Protein AF-A0A238Z239-F1 (afdb_monomer_lite)

Structure (mmCIF, N/CA/C/O backbone):
data_AF-A0A238Z239-F1
#
_entry.id   AF-A0A238Z239-F1
#
loop_
_atom_site.group_PDB
_atom_site.id
_atom_site.type_symbol
_atom_site.label_atom_id
_atom_site.label_alt_id
_atom_site.label_comp_id
_atom_site.label_asym_id
_atom_site.label_entity_id
_atom_site.label_seq_id
_atom_site.pdbx_PDB_ins_code
_atom_site.Cartn_x
_atom_site.Cartn_y
_atom_site.Cartn_z
_atom_site.occupancy
_atom_site.B_iso_or_equiv
_atom_site.auth_seq_id
_atom_site.auth_comp_id
_atom_site.auth_asym_id
_atom_site.auth_atom_id
_atom_site.pdbx_PDB_model_num
ATOM 1 N N . MET A 1 1 ? 11.474 3.334 -13.208 1.00 84.12 1 MET A N 1
ATOM 2 C CA . MET A 1 1 ? 11.033 1.930 -13.362 1.00 84.12 1 MET A CA 1
ATOM 3 C C . MET A 1 1 ? 10.882 1.380 -11.970 1.00 84.12 1 MET A C 1
ATOM 5 O O . MET A 1 1 ? 11.865 1.370 -11.234 1.00 84.12 1 MET A O 1
ATOM 9 N N . ILE A 1 2 ? 9.660 1.008 -11.614 1.00 96.38 2 ILE A N 1
ATOM 10 C CA . ILE A 1 2 ? 9.338 0.518 -10.279 1.00 96.38 2 ILE A CA 1
ATOM 11 C C . ILE A 1 2 ? 9.827 -0.923 -10.130 1.00 96.38 2 ILE A C 1
ATOM 13 O O . ILE A 1 2 ? 9.522 -1.780 -10.957 1.00 96.38 2 ILE A O 1
ATOM 17 N N . ASP A 1 3 ? 10.564 -1.207 -9.056 1.00 96.56 3 ASP A N 1
ATOM 18 C CA . ASP A 1 3 ? 10.833 -2.584 -8.638 1.00 96.56 3 ASP A CA 1
ATOM 19 C C . ASP A 1 3 ? 9.748 -3.025 -7.649 1.00 96.56 3 ASP A C 1
ATOM 21 O O . ASP A 1 3 ? 9.759 -2.669 -6.464 1.00 96.56 3 ASP A O 1
ATOM 25 N N . LYS A 1 4 ? 8.770 -3.775 -8.157 1.00 95.50 4 LYS A N 1
ATOM 26 C CA . LYS A 1 4 ? 7.575 -4.168 -7.401 1.00 95.50 4 LYS A CA 1
ATOM 27 C C . LYS A 1 4 ? 7.888 -5.137 -6.268 1.00 95.50 4 LYS A C 1
ATOM 29 O O . LYS A 1 4 ? 7.236 -5.076 -5.228 1.00 95.50 4 LYS A O 1
ATOM 34 N N . ASP A 1 5 ? 8.879 -6.009 -6.440 1.00 95.94 5 ASP A N 1
ATOM 35 C CA . ASP A 1 5 ? 9.273 -6.969 -5.409 1.00 95.94 5 ASP A CA 1
ATOM 36 C C . ASP A 1 5 ? 10.007 -6.271 -4.260 1.00 95.94 5 ASP A C 1
ATOM 38 O O . ASP A 1 5 ? 9.715 -6.548 -3.094 1.00 95.94 5 ASP A O 1
ATOM 42 N N . ILE A 1 6 ? 10.898 -5.319 -4.566 1.00 96.56 6 ILE A N 1
ATOM 43 C CA . ILE A 1 6 ? 11.554 -4.493 -3.542 1.00 96.56 6 ILE A CA 1
ATOM 44 C C . ILE A 1 6 ? 10.517 -3.670 -2.774 1.00 96.56 6 ILE A C 1
ATOM 46 O O . ILE A 1 6 ? 10.532 -3.676 -1.542 1.00 96.56 6 ILE A O 1
ATOM 50 N N . PHE A 1 7 ? 9.589 -3.010 -3.474 1.00 97.62 7 PHE A N 1
ATOM 51 C CA . PHE A 1 7 ? 8.559 -2.212 -2.808 1.00 97.62 7 PHE A CA 1
ATOM 52 C C . PHE A 1 7 ? 7.641 -3.077 -1.935 1.00 97.62 7 PHE A C 1
ATOM 54 O O . PHE A 1 7 ? 7.365 -2.743 -0.785 1.00 97.62 7 PHE A O 1
ATOM 61 N N . LEU A 1 8 ? 7.211 -4.236 -2.441 1.00 96.19 8 LEU A N 1
ATOM 62 C CA . LEU A 1 8 ? 6.367 -5.154 -1.681 1.00 96.19 8 LEU A CA 1
ATOM 63 C C . LEU A 1 8 ? 7.095 -5.715 -0.454 1.00 96.19 8 LEU A C 1
ATOM 65 O O . LEU A 1 8 ? 6.485 -5.888 0.600 1.00 96.19 8 LEU A O 1
ATOM 69 N N . LYS A 1 9 ? 8.400 -5.986 -0.562 1.00 97.44 9 LYS A N 1
ATOM 70 C CA . LYS A 1 9 ? 9.217 -6.383 0.586 1.00 97.44 9 LYS A CA 1
ATOM 71 C C . LYS A 1 9 ? 9.227 -5.289 1.656 1.00 97.44 9 LYS A C 1
ATOM 73 O O . LYS A 1 9 ? 8.973 -5.601 2.814 1.00 97.44 9 LYS A O 1
ATOM 78 N N . PHE A 1 10 ? 9.436 -4.031 1.268 1.00 97.81 10 PHE A N 1
ATOM 79 C CA . PHE A 1 10 ? 9.371 -2.898 2.192 1.00 97.81 10 PHE A CA 1
ATOM 80 C C . PHE A 1 10 ? 8.007 -2.801 2.899 1.00 97.81 10 PHE A C 1
ATOM 82 O O . PHE A 1 10 ? 7.961 -2.598 4.111 1.00 97.81 10 PHE A O 1
ATOM 89 N N . ILE A 1 11 ? 6.895 -3.005 2.184 1.00 97.12 11 ILE A N 1
ATOM 90 C CA . ILE A 1 11 ? 5.554 -3.027 2.792 1.00 97.12 11 ILE A CA 1
ATOM 91 C C . ILE A 1 11 ? 5.434 -4.145 3.841 1.00 97.12 11 ILE A C 1
ATOM 93 O O . ILE A 1 11 ? 5.007 -3.878 4.963 1.00 97.12 11 ILE A O 1
ATOM 97 N N . ASN A 1 12 ? 5.862 -5.370 3.519 1.00 95.94 12 ASN A N 1
ATOM 98 C CA . ASN A 1 12 ? 5.818 -6.504 4.454 1.00 95.94 12 ASN A CA 1
ATOM 99 C C . ASN A 1 12 ? 6.714 -6.312 5.691 1.00 95.94 12 ASN A C 1
ATOM 101 O O . ASN A 1 12 ? 6.443 -6.880 6.742 1.00 95.94 12 ASN A O 1
ATOM 105 N N . GLU A 1 13 ? 7.788 -5.527 5.590 1.00 96.94 13 GLU A N 1
ATOM 106 C CA . GLU A 1 13 ? 8.656 -5.211 6.734 1.00 96.94 13 GLU A CA 1
ATOM 107 C C . GLU A 1 13 ? 8.037 -4.171 7.687 1.00 96.94 13 GLU A C 1
ATOM 109 O O . GLU A 1 13 ? 8.454 -4.079 8.842 1.00 96.94 13 GLU A O 1
ATOM 114 N N . ASN A 1 14 ? 7.045 -3.395 7.229 1.00 96.56 14 ASN A N 1
ATOM 115 C CA . ASN A 1 14 ? 6.474 -2.265 7.972 1.00 96.56 14 ASN A CA 1
ATOM 116 C C . ASN A 1 14 ? 5.042 -2.484 8.488 1.00 96.56 14 ASN A C 1
ATOM 118 O O . ASN A 1 14 ? 4.592 -1.729 9.353 1.00 96.56 14 ASN A O 1
ATOM 122 N N . PHE A 1 15 ? 4.326 -3.488 7.985 1.00 95.31 15 PHE A N 1
ATOM 123 C CA . PHE A 1 15 ? 2.957 -3.805 8.393 1.00 95.31 15 PHE A CA 1
ATOM 124 C C . PHE A 1 15 ? 2.831 -5.287 8.733 1.00 95.31 15 PHE A C 1
ATOM 126 O O . PHE A 1 15 ? 3.532 -6.119 8.163 1.00 95.31 15 PHE A O 1
ATOM 133 N N . SER A 1 16 ? 1.948 -5.621 9.673 1.00 93.06 16 SER A N 1
ATOM 134 C CA . SER A 1 16 ? 1.728 -7.011 10.071 1.00 93.06 16 SER A CA 1
ATOM 135 C C . SER A 1 16 ? 0.818 -7.754 9.091 1.00 93.06 16 SER A C 1
ATOM 137 O O . SER A 1 16 ? -0.015 -7.156 8.409 1.00 93.06 16 SER A O 1
ATOM 139 N N . ASP A 1 17 ? 0.957 -9.081 9.045 1.00 90.88 17 ASP A N 1
ATOM 140 C CA . ASP A 1 17 ? 0.223 -9.948 8.112 1.00 90.88 17 ASP A CA 1
ATOM 141 C C . ASP A 1 17 ? -1.308 -9.811 8.221 1.00 90.88 17 ASP A C 1
ATOM 143 O O . ASP A 1 17 ? 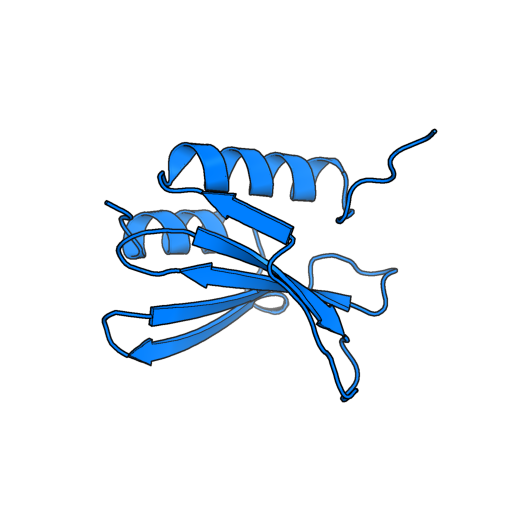-2.016 -9.973 7.233 1.00 90.88 17 ASP A O 1
ATOM 147 N N . ASP A 1 18 ? -1.842 -9.486 9.402 1.00 92.38 18 ASP A N 1
ATOM 148 C CA . ASP A 1 18 ? -3.277 -9.276 9.635 1.00 92.38 18 ASP A CA 1
ATOM 149 C C . ASP A 1 18 ? -3.807 -7.937 9.089 1.00 92.38 18 ASP A C 1
ATOM 151 O O . ASP A 1 18 ? -5.021 -7.747 8.985 1.00 92.38 18 ASP A O 1
ATOM 155 N N . GLN A 1 19 ? -2.911 -7.023 8.705 1.00 93.25 19 GLN A N 1
ATOM 156 C CA . GLN A 1 19 ? -3.252 -5.737 8.095 1.00 93.25 19 GLN A CA 1
ATOM 157 C C . GLN A 1 19 ? -3.197 -5.771 6.565 1.00 93.25 19 GLN A C 1
ATOM 159 O O . GLN A 1 19 ? -3.781 -4.888 5.934 1.00 93.25 19 GLN A O 1
ATOM 164 N N . LEU A 1 20 ? -2.486 -6.736 5.974 1.00 95.25 20 LEU A N 1
ATOM 165 C CA . LEU A 1 20 ? -2.094 -6.725 4.566 1.00 95.25 20 LEU A CA 1
ATOM 166 C C . LEU A 1 20 ? -2.951 -7.650 3.700 1.00 95.25 20 LEU A C 1
ATOM 168 O O . LEU A 1 20 ? -3.068 -8.848 3.945 1.00 95.25 20 LEU A O 1
ATOM 172 N N . TYR A 1 21 ? -3.462 -7.100 2.599 1.00 94.38 21 TYR A N 1
ATOM 173 C CA . TYR A 1 21 ? -4.160 -7.849 1.559 1.00 94.38 21 TYR A CA 1
ATOM 174 C C . TYR A 1 21 ? -3.500 -7.565 0.212 1.00 94.38 21 TYR A C 1
ATOM 176 O O . TYR A 1 21 ? -3.518 -6.436 -0.272 1.00 94.38 21 TYR A O 1
ATOM 184 N N . ILE A 1 22 ? -2.890 -8.586 -0.392 1.00 94.25 22 ILE A N 1
ATOM 185 C CA . ILE A 1 22 ? -2.095 -8.445 -1.618 1.00 94.25 22 ILE A CA 1
ATOM 186 C C . ILE A 1 22 ? -2.790 -9.175 -2.768 1.00 94.25 22 ILE A C 1
ATOM 188 O O . ILE A 1 22 ? -2.997 -10.388 -2.718 1.00 94.25 22 ILE A O 1
ATOM 192 N N . TYR A 1 23 ? -3.078 -8.446 -3.844 1.00 93.75 23 TYR A N 1
ATOM 193 C CA . TYR A 1 23 ? -3.724 -8.953 -5.050 1.00 93.75 23 TYR A CA 1
ATOM 194 C C . TYR A 1 23 ? -2.802 -8.786 -6.261 1.00 93.75 23 TYR A C 1
ATOM 196 O O . TYR A 1 23 ? -2.611 -7.691 -6.788 1.00 93.75 23 TYR A O 1
ATOM 204 N N . LYS A 1 24 ? -2.237 -9.894 -6.745 1.00 92.31 24 LYS A N 1
ATOM 205 C CA . LYS A 1 24 ? -1.402 -9.923 -7.957 1.00 92.31 24 LYS A CA 1
ATOM 206 C C . LYS A 1 24 ? -2.245 -10.331 -9.165 1.00 92.31 24 LYS A C 1
ATOM 208 O O . LYS A 1 24 ? -2.193 -11.479 -9.596 1.00 92.31 24 LYS A O 1
ATOM 213 N N . PHE A 1 25 ? -3.066 -9.411 -9.676 1.00 81.88 25 PHE A N 1
ATOM 214 C CA . PHE A 1 25 ? -3.996 -9.693 -10.780 1.00 81.88 25 PHE A CA 1
ATOM 215 C C . PHE A 1 25 ? -3.275 -10.110 -12.064 1.00 81.88 25 PHE A C 1
ATOM 217 O O . PHE A 1 25 ? -3.704 -11.046 -12.740 1.00 81.88 25 PHE A O 1
ATOM 224 N N . LYS A 1 26 ? -2.192 -9.400 -12.401 1.00 88.38 26 LYS A N 1
ATOM 225 C CA . LYS A 1 26 ? -1.339 -9.650 -13.567 1.00 88.38 26 LYS A CA 1
ATOM 226 C C . LYS A 1 26 ? 0.114 -9.302 -13.245 1.00 88.38 26 LYS A C 1
ATOM 228 O O . LYS A 1 26 ? 0.352 -8.567 -12.286 1.00 88.38 26 LYS A O 1
ATOM 233 N N . PRO A 1 27 ? 1.091 -9.792 -14.028 1.00 88.69 27 PRO A N 1
ATOM 234 C CA . PRO A 1 27 ? 2.490 -9.437 -13.832 1.00 88.69 27 PRO A CA 1
ATOM 235 C C . PRO A 1 27 ? 2.718 -7.930 -13.814 1.00 88.69 27 PRO A C 1
ATOM 237 O O . PRO A 1 27 ? 3.516 -7.481 -13.006 1.00 88.69 27 PRO A O 1
ATOM 240 N N . GLU A 1 28 ? 1.992 -7.166 -14.635 1.00 90.31 28 GLU A N 1
ATOM 241 C CA . GLU A 1 28 ? 2.167 -5.716 -14.794 1.00 90.31 28 GLU A CA 1
ATOM 242 C C . GLU A 1 28 ? 1.561 -4.896 -13.643 1.00 90.31 28 GLU A C 1
ATOM 244 O O . GLU A 1 28 ? 2.022 -3.788 -13.390 1.00 90.31 28 GLU A O 1
ATOM 249 N N . LEU A 1 29 ? 0.567 -5.436 -12.927 1.00 91.44 29 LEU A N 1
ATOM 250 C CA . LEU A 1 29 ? -0.287 -4.668 -12.016 1.00 91.44 29 LEU A CA 1
ATOM 251 C C . LEU A 1 29 ? -0.601 -5.438 -10.733 1.00 91.44 29 LEU A C 1
ATOM 253 O O . LEU A 1 29 ? -1.320 -6.448 -10.760 1.00 91.44 29 LEU A O 1
ATOM 257 N N . TRP A 1 30 ? -0.095 -4.940 -9.605 1.00 95.56 30 TRP A N 1
ATOM 258 C CA . TRP A 1 30 ? -0.380 -5.466 -8.269 1.00 95.56 30 TRP A CA 1
ATOM 259 C C . TRP A 1 30 ? -1.146 -4.432 -7.447 1.00 95.56 30 TRP A C 1
ATOM 261 O O . TRP A 1 30 ? -0.920 -3.234 -7.578 1.00 95.56 30 TRP A O 1
ATOM 271 N N . LEU A 1 31 ? -2.034 -4.905 -6.580 1.00 95.12 31 LEU A N 1
ATOM 272 C CA . LEU A 1 31 ? -2.773 -4.079 -5.634 1.00 95.12 31 LEU A CA 1
ATOM 273 C C . LEU A 1 31 ? -2.452 -4.536 -4.213 1.00 95.12 31 LEU A C 1
ATOM 275 O O . LEU A 1 31 ? -2.409 -5.737 -3.940 1.00 95.12 31 LEU A O 1
ATOM 279 N N . VAL A 1 32 ? -2.257 -3.585 -3.310 1.00 95.50 32 VAL A N 1
ATOM 280 C CA . VAL A 1 32 ? -2.080 -3.835 -1.882 1.00 95.50 32 VAL A CA 1
ATOM 281 C C . VAL A 1 32 ? -3.082 -2.993 -1.114 1.00 95.50 32 VAL A C 1
ATOM 283 O O . VAL A 1 32 ? -3.120 -1.778 -1.275 1.00 95.50 32 VAL A O 1
ATOM 286 N N . GLU A 1 33 ? -3.870 -3.620 -0.254 1.00 94.50 33 GLU A N 1
ATOM 287 C CA . GLU A 1 33 ? -4.702 -2.916 0.714 1.00 94.50 33 GLU A CA 1
ATOM 288 C C . GLU A 1 33 ? -4.130 -3.114 2.119 1.00 94.50 33 GLU A C 1
ATOM 290 O O . GLU A 1 33 ? -3.729 -4.221 2.483 1.00 94.50 33 GLU A O 1
ATOM 295 N N . ILE A 1 34 ? -4.091 -2.038 2.905 1.00 95.12 34 ILE A N 1
ATOM 296 C CA . ILE A 1 34 ? -3.476 -2.015 4.233 1.00 95.12 34 ILE A CA 1
ATOM 297 C C . ILE A 1 34 ? -4.452 -1.410 5.244 1.00 95.12 34 ILE A C 1
ATOM 299 O O . ILE A 1 34 ? -4.736 -0.207 5.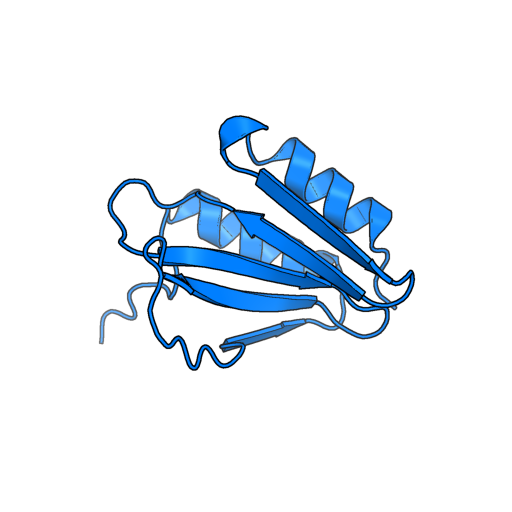204 1.00 95.12 34 ILE A O 1
ATOM 303 N N . ASP A 1 35 ? -4.940 -2.218 6.188 1.00 93.69 35 ASP A N 1
ATOM 304 C CA . ASP A 1 35 ? -5.728 -1.731 7.328 1.00 93.69 35 ASP A CA 1
ATOM 305 C C . ASP A 1 35 ? -4.818 -1.170 8.438 1.00 93.69 35 ASP A C 1
ATOM 307 O O . ASP A 1 35 ? -4.627 -1.751 9.509 1.00 93.69 35 ASP A O 1
ATOM 311 N N . CYS A 1 36 ? -4.214 -0.014 8.157 1.00 91.56 36 CYS A N 1
ATOM 312 C CA . CYS A 1 36 ? -3.289 0.674 9.059 1.00 91.56 36 CYS A CA 1
ATOM 313 C C . CYS A 1 36 ? -3.922 1.834 9.850 1.00 91.56 36 CYS A C 1
ATOM 315 O O . CYS A 1 36 ? -3.225 2.517 10.606 1.00 91.56 36 CYS A O 1
ATOM 317 N N . PHE A 1 37 ? -5.237 2.048 9.722 1.00 90.75 37 PHE A N 1
ATOM 318 C CA . PHE A 1 37 ? -5.969 3.130 10.388 1.00 90.75 37 PHE A CA 1
ATOM 319 C C . PHE A 1 37 ? -7.082 2.573 11.296 1.00 90.75 37 PHE A C 1
ATOM 321 O O . PHE A 1 37 ? -8.234 2.458 10.864 1.00 90.75 37 PHE A O 1
ATOM 328 N N . PRO A 1 38 ? -6.784 2.230 12.565 1.00 84.69 38 PRO A N 1
ATOM 329 C CA . PRO A 1 38 ? -7.740 1.550 13.445 1.00 84.69 38 PRO A CA 1
ATOM 330 C C . PRO A 1 38 ? -9.019 2.366 13.690 1.00 84.69 38 PRO A C 1
ATOM 332 O O . PRO A 1 38 ? -10.112 1.808 13.677 1.00 84.69 38 PRO A O 1
ATOM 335 N N . ASP A 1 39 ? -8.898 3.691 13.810 1.00 87.38 39 ASP A N 1
ATOM 336 C CA . ASP A 1 39 ? -10.018 4.590 14.124 1.00 87.38 39 ASP A CA 1
ATOM 337 C C . ASP A 1 39 ? -10.690 5.205 12.881 1.00 87.38 39 ASP A C 1
ATOM 339 O O . ASP A 1 39 ? -11.456 6.166 12.989 1.00 87.38 39 ASP A O 1
ATOM 343 N N . LYS A 1 40 ? -10.384 4.702 11.677 1.00 87.31 40 LYS A N 1
ATOM 344 C CA . LYS A 1 40 ? -10.926 5.225 10.414 1.00 87.31 40 LYS A CA 1
ATOM 345 C C . LYS A 1 40 ? -11.815 4.201 9.718 1.00 87.31 40 LYS A C 1
ATOM 347 O O . LYS A 1 40 ? -11.651 2.990 9.864 1.00 87.31 40 LYS A O 1
ATOM 352 N N . THR A 1 41 ? -12.768 4.710 8.939 1.00 88.62 41 THR A N 1
ATOM 353 C CA . THR A 1 41 ? -13.711 3.895 8.158 1.00 88.62 41 THR A CA 1
ATOM 354 C C . THR A 1 41 ? -13.114 3.357 6.867 1.00 88.62 41 THR A C 1
ATOM 356 O O . THR A 1 41 ? -13.755 2.538 6.221 1.00 88.62 41 THR A O 1
ATOM 359 N N . TYR A 1 42 ? -11.900 3.778 6.520 1.00 87.88 42 TYR A N 1
ATOM 360 C CA . TYR A 1 42 ? -11.194 3.426 5.299 1.00 87.88 42 TYR A CA 1
ATOM 361 C C . TYR A 1 42 ? -9.847 2.763 5.608 1.00 87.88 42 TYR A C 1
ATOM 363 O O . TYR A 1 42 ? -9.304 2.894 6.708 1.00 87.88 42 TYR A O 1
ATOM 371 N N . LYS A 1 43 ? -9.309 2.065 4.615 1.00 91.12 43 LYS A N 1
ATOM 372 C CA . LYS A 1 43 ? -7.967 1.475 4.587 1.00 91.12 43 LYS A CA 1
ATOM 373 C C . LYS A 1 43 ? -7.152 2.108 3.457 1.00 91.12 43 LYS A C 1
ATOM 375 O O . LYS A 1 43 ? -7.720 2.735 2.560 1.00 91.12 43 LYS A O 1
ATOM 380 N N . LEU A 1 44 ? -5.830 1.985 3.518 1.00 93.12 44 LEU A N 1
ATOM 381 C CA . LEU A 1 44 ? -4.953 2.433 2.437 1.00 93.12 44 LEU A CA 1
ATOM 382 C C . LEU A 1 44 ? -5.034 1.431 1.282 1.00 93.12 44 LEU A C 1
ATOM 384 O O . LEU A 1 44 ? -5.013 0.230 1.526 1.00 93.12 44 LEU A O 1
ATOM 388 N N . THR A 1 45 ? -5.087 1.919 0.049 1.00 93.38 45 THR A N 1
ATOM 389 C CA . THR A 1 45 ? -4.971 1.105 -1.164 1.00 93.38 45 THR A CA 1
ATOM 390 C C . THR A 1 45 ? -3.811 1.617 -1.996 1.00 93.38 45 THR A C 1
ATOM 392 O O . THR A 1 45 ? -3.666 2.823 -2.193 1.00 93.38 45 THR A O 1
ATOM 395 N N . ILE A 1 46 ? -2.985 0.695 -2.475 1.00 95.19 46 ILE A N 1
ATOM 396 C CA . ILE A 1 46 ? -1.796 0.975 -3.263 1.00 95.19 46 ILE A CA 1
ATOM 397 C C . ILE A 1 46 ? -1.872 0.167 -4.552 1.00 95.19 46 ILE A C 1
ATOM 399 O O . ILE A 1 46 ? -1.934 -1.060 -4.514 1.00 95.19 46 ILE A O 1
ATOM 403 N N . GLU A 1 47 ? -1.855 0.850 -5.686 1.00 95.50 47 GLU A N 1
ATOM 404 C CA . GLU A 1 47 ? -1.637 0.246 -6.997 1.00 95.50 47 GLU A CA 1
ATOM 405 C C . GLU A 1 47 ? -0.148 0.337 -7.333 1.00 95.50 47 GLU A C 1
ATOM 407 O O . GLU A 1 47 ? 0.461 1.392 -7.182 1.00 95.50 47 GLU A O 1
ATOM 412 N N . ILE A 1 48 ? 0.447 -0.774 -7.755 1.00 96.19 48 ILE A N 1
ATOM 413 C CA . ILE A 1 48 ? 1.866 -0.874 -8.090 1.00 96.19 48 ILE A CA 1
ATOM 414 C C . ILE A 1 48 ? 1.956 -1.373 -9.533 1.00 96.19 48 ILE A C 1
ATOM 416 O O . ILE A 1 48 ? 1.639 -2.536 -9.817 1.00 96.19 48 ILE A O 1
ATOM 420 N N . SER A 1 49 ? 2.386 -0.495 -10.435 1.00 95.25 49 SER A N 1
ATOM 421 C CA . SER A 1 49 ? 2.658 -0.803 -11.838 1.00 95.25 49 SER A CA 1
ATOM 422 C C . SER A 1 49 ? 4.169 -0.797 -12.113 1.00 95.25 49 SER A C 1
ATOM 424 O O . SER A 1 49 ? 4.970 -0.589 -11.204 1.00 95.25 49 SER A O 1
ATOM 426 N N . ASP A 1 50 ? 4.587 -1.081 -13.350 1.00 94.75 50 ASP A N 1
ATOM 427 C CA . ASP A 1 50 ? 6.000 -0.938 -13.756 1.00 94.75 50 ASP A CA 1
ATOM 428 C C . ASP A 1 50 ? 6.421 0.538 -13.918 1.00 94.75 50 ASP A C 1
ATOM 430 O O . ASP A 1 50 ? 7.616 0.869 -13.888 1.00 94.75 50 ASP A O 1
ATOM 434 N N . GLU A 1 51 ? 5.433 1.420 -14.088 1.00 95.19 51 GLU A N 1
ATOM 435 C CA . GLU A 1 51 ? 5.603 2.845 -14.370 1.00 95.19 51 GLU A CA 1
ATOM 436 C C . GLU A 1 51 ? 5.531 3.684 -13.092 1.00 95.19 51 GLU A C 1
ATOM 438 O O . GLU A 1 51 ? 6.377 4.552 -12.884 1.00 95.19 51 GLU A O 1
ATOM 443 N N . ASP A 1 52 ? 4.562 3.395 -12.223 1.00 96.44 52 ASP A N 1
ATOM 444 C CA . ASP A 1 52 ? 4.242 4.201 -11.051 1.00 96.44 52 ASP A CA 1
ATOM 445 C C . ASP A 1 52 ? 3.656 3.390 -9.876 1.00 96.44 52 ASP A C 1
ATOM 447 O O . ASP A 1 52 ? 3.258 2.227 -9.993 1.00 96.44 52 ASP A O 1
ATOM 451 N N . ILE A 1 53 ? 3.626 4.029 -8.707 1.00 97.06 53 ILE A N 1
ATOM 452 C CA . ILE A 1 53 ? 2.958 3.566 -7.491 1.00 97.06 53 ILE A CA 1
ATOM 453 C C . ILE A 1 53 ? 1.914 4.610 -7.111 1.00 97.06 53 ILE A C 1
ATOM 455 O O . ILE A 1 53 ? 2.246 5.776 -6.878 1.00 97.06 53 ILE A O 1
ATOM 459 N N . ARG A 1 54 ? 0.653 4.193 -7.017 1.00 95.50 54 ARG A N 1
ATOM 460 C CA . ARG A 1 54 ? -0.482 5.082 -6.761 1.00 95.50 54 ARG A CA 1
ATOM 461 C C . ARG A 1 54 ? -1.138 4.769 -5.433 1.00 95.50 54 ARG A C 1
ATOM 463 O O . ARG A 1 54 ? -1.400 3.611 -5.128 1.00 95.50 54 ARG A O 1
ATOM 470 N N . PHE A 1 55 ? -1.447 5.807 -4.670 1.00 94.06 55 PHE A N 1
ATOM 471 C CA . PHE A 1 55 ? -2.028 5.712 -3.336 1.00 94.06 55 PHE A CA 1
ATOM 472 C C . PHE A 1 55 ? -3.436 6.299 -3.326 1.00 94.06 55 PHE A C 1
ATOM 474 O O . PHE A 1 55 ? -3.678 7.381 -3.861 1.00 94.06 55 PHE A O 1
ATOM 481 N N . ALA A 1 56 ? -4.350 5.575 -2.695 1.00 91.06 56 ALA A N 1
ATOM 482 C CA . ALA A 1 56 ? -5.730 5.974 -2.469 1.00 91.06 56 ALA A CA 1
ATOM 483 C C . ALA A 1 56 ? -6.210 5.436 -1.118 1.00 91.06 56 ALA A C 1
ATOM 485 O O . ALA A 1 56 ? -5.520 4.667 -0.442 1.00 91.06 56 ALA A O 1
ATOM 486 N N . THR A 1 57 ? -7.423 5.802 -0.729 1.00 89.69 57 THR A N 1
ATOM 487 C CA . THR A 1 57 ? -8.157 5.114 0.331 1.00 89.69 57 THR A CA 1
ATOM 488 C C . THR A 1 57 ? -9.325 4.340 -0.259 1.00 89.69 57 THR A C 1
ATOM 490 O O . THR A 1 57 ? -9.831 4.668 -1.328 1.00 89.69 57 THR A O 1
ATOM 493 N N . VAL A 1 58 ? -9.737 3.284 0.436 1.00 87.94 58 VAL A N 1
ATOM 494 C CA . VAL A 1 58 ? -10.991 2.588 0.139 1.00 87.94 58 VAL A CA 1
ATOM 495 C C . VAL A 1 58 ? -11.751 2.343 1.429 1.00 87.94 58 VAL A C 1
ATOM 497 O O . VAL A 1 58 ? -11.144 2.046 2.465 1.00 87.94 58 VAL A O 1
ATOM 500 N N . ASP A 1 59 ? -13.071 2.467 1.396 1.00 88.56 59 ASP A N 1
ATOM 501 C CA . ASP A 1 59 ? -13.898 2.170 2.561 1.00 88.56 59 ASP A CA 1
ATOM 502 C C . ASP A 1 59 ? -13.761 0.700 3.008 1.00 88.56 59 ASP A C 1
ATOM 504 O O . ASP A 1 59 ? -13.759 -0.248 2.222 1.00 88.56 59 ASP A O 1
ATOM 508 N N . LYS A 1 60 ? -13.686 0.486 4.328 1.00 88.19 60 LYS A N 1
ATOM 509 C CA . LYS A 1 60 ? -13.678 -0.853 4.949 1.00 88.19 60 LYS A CA 1
ATOM 510 C C . LYS A 1 60 ? -15.012 -1.574 4.773 1.00 88.19 60 LYS A C 1
ATOM 512 O O . LYS A 1 60 ? -15.087 -2.795 4.895 1.00 88.19 6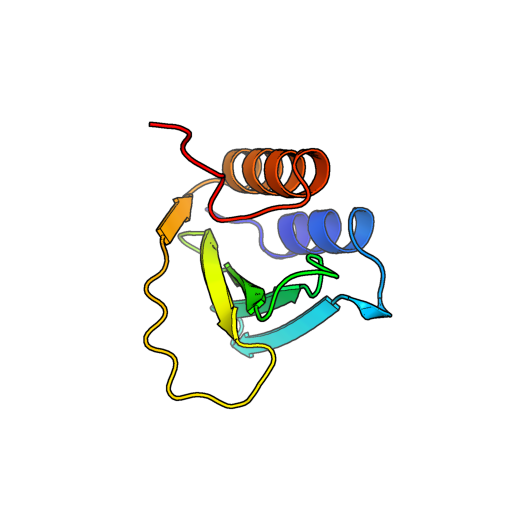0 LYS A O 1
ATOM 517 N N . LYS A 1 61 ? -16.087 -0.814 4.556 1.00 84.31 61 LYS A N 1
ATOM 518 C CA . LYS A 1 61 ? -17.422 -1.342 4.284 1.00 84.31 61 LYS A CA 1
ATOM 519 C C . LYS A 1 61 ? -17.678 -1.281 2.781 1.00 84.31 61 LYS A C 1
ATOM 521 O O . LYS A 1 61 ? -17.291 -0.295 2.168 1.00 84.31 61 LYS A O 1
ATOM 526 N N . PRO A 1 62 ? -18.381 -2.269 2.201 1.00 74.25 62 PRO A N 1
ATOM 527 C CA . PRO A 1 62 ? -18.799 -2.197 0.809 1.00 74.25 62 PRO A CA 1
ATOM 528 C C . PRO A 1 62 ? -19.631 -0.931 0.576 1.00 74.25 62 PRO A C 1
ATOM 530 O O . PRO A 1 62 ? -20.762 -0.820 1.051 1.00 74.25 62 PRO A O 1
ATOM 533 N N . ALA A 1 63 ? -19.051 0.020 -0.139 1.00 69.25 63 ALA A N 1
ATOM 534 C CA . ALA A 1 63 ? -19.683 1.244 -0.593 1.00 69.25 63 ALA A CA 1
ATOM 535 C C . ALA A 1 63 ? -19.341 1.430 -2.074 1.00 69.25 63 ALA A C 1
ATOM 537 O O . ALA A 1 63 ? -18.365 0.863 -2.569 1.00 69.25 63 ALA A O 1
ATOM 538 N N . ILE A 1 64 ? -20.168 2.184 -2.801 1.00 60.00 64 ILE A N 1
ATOM 539 C CA . ILE A 1 64 ? -19.783 2.648 -4.135 1.00 60.00 64 ILE A CA 1
ATOM 540 C C . ILE A 1 64 ? -18.694 3.693 -3.908 1.00 60.00 64 ILE A C 1
ATOM 542 O O . ILE A 1 64 ? -18.997 4.842 -3.590 1.00 60.00 64 ILE A O 1
ATOM 546 N N . ASP A 1 65 ? -17.448 3.252 -4.003 1.00 61.19 65 ASP A N 1
ATOM 547 C CA . ASP A 1 65 ? -16.274 4.083 -3.801 1.00 61.19 65 ASP A CA 1
ATOM 548 C C . ASP A 1 65 ? -15.758 4.553 -5.168 1.00 61.19 65 ASP A C 1
ATOM 550 O O . ASP A 1 65 ? -15.488 3.744 -6.058 1.00 61.19 65 ASP A O 1
ATOM 554 N N . PHE A 1 66 ? -15.690 5.871 -5.357 1.00 55.78 66 PHE A N 1
ATOM 555 C CA . PHE A 1 66 ? -15.115 6.513 -6.545 1.00 55.78 66 PHE A CA 1
ATOM 556 C C . PHE A 1 66 ? -13.716 7.037 -6.217 1.00 55.78 66 PHE A C 1
ATOM 558 O O . PHE A 1 66 ? -13.378 8.167 -6.577 1.00 55.78 66 PHE A O 1
ATOM 565 N N . SER A 1 67 ? -12.931 6.262 -5.470 1.00 60.88 67 SER A N 1
ATOM 566 C CA . SER A 1 67 ? -11.604 6.674 -5.042 1.00 60.88 67 SER A CA 1
ATOM 567 C C . SER A 1 67 ? -10.716 6.951 -6.257 1.00 60.88 67 SER A C 1
ATOM 569 O O . SER A 1 67 ? -10.364 6.071 -7.043 1.00 60.88 67 SER A O 1
ATOM 571 N N . LEU A 1 68 ? -10.399 8.233 -6.437 1.00 63.28 68 LEU A N 1
ATOM 572 C CA . LEU A 1 68 ? -9.340 8.690 -7.323 1.00 63.28 68 LEU A CA 1
ATOM 573 C C . LEU A 1 68 ? -8.021 8.525 -6.564 1.00 63.28 68 LEU A C 1
ATOM 575 O O . LEU A 1 68 ? -7.965 8.769 -5.360 1.00 63.28 68 LEU A O 1
ATOM 579 N N . TYR A 1 69 ? -6.964 8.102 -7.252 1.00 71.94 69 TYR A N 1
ATOM 580 C CA . TYR A 1 69 ? -5.635 8.068 -6.648 1.00 71.94 69 TYR A CA 1
ATOM 581 C C . TYR A 1 69 ? -5.177 9.495 -6.346 1.00 71.94 69 TYR A C 1
ATOM 583 O O . TYR A 1 69 ? -5.016 10.303 -7.262 1.00 71.94 69 TYR A O 1
ATOM 591 N N . ASP A 1 70 ? -4.971 9.801 -5.066 1.00 81.50 70 ASP A N 1
ATOM 592 C CA . ASP A 1 70 ? -4.615 11.152 -4.628 1.00 81.50 70 ASP A CA 1
ATOM 593 C C . ASP A 1 70 ? -3.114 11.437 -4.804 1.00 81.50 70 ASP A C 1
ATOM 595 O O . ASP A 1 70 ? -2.712 12.597 -4.886 1.00 81.50 70 ASP A O 1
ATOM 599 N N . PHE A 1 71 ? -2.270 10.396 -4.841 1.00 89.88 71 PHE A N 1
ATOM 600 C CA . PHE A 1 71 ? -0.815 10.528 -4.980 1.00 89.88 71 PHE A CA 1
ATOM 601 C C . PHE A 1 71 ? -0.247 9.449 -5.901 1.00 89.88 71 PHE A C 1
ATOM 603 O O . PHE A 1 71 ? -0.620 8.281 -5.798 1.00 89.88 71 PHE A O 1
ATOM 610 N N . ILE A 1 72 ? 0.673 9.850 -6.779 1.00 94.50 72 ILE A N 1
ATOM 611 C CA . ILE A 1 72 ? 1.330 9.005 -7.781 1.00 94.50 72 ILE A CA 1
ATOM 612 C C . ILE A 1 72 ? 2.833 9.271 -7.695 1.00 94.50 72 ILE A C 1
ATOM 614 O O . ILE A 1 72 ? 3.243 10.431 -7.661 1.00 94.50 72 ILE A O 1
ATOM 618 N N . PHE A 1 73 ? 3.634 8.209 -7.655 1.00 96.44 73 PHE A N 1
ATOM 619 C CA . PHE A 1 73 ? 5.094 8.275 -7.572 1.00 96.44 73 PHE A CA 1
ATOM 620 C C . PHE A 1 73 ? 5.727 7.375 -8.631 1.00 96.44 73 PHE A C 1
ATOM 622 O O . PHE A 1 73 ? 5.330 6.223 -8.770 1.00 96.44 73 PHE A O 1
ATOM 629 N N . GLU A 1 74 ? 6.739 7.869 -9.340 1.00 96.62 74 GLU A N 1
ATOM 630 C CA . GLU A 1 74 ? 7.440 7.127 -10.408 1.00 96.62 74 GLU A CA 1
ATOM 631 C C . GLU A 1 74 ? 8.709 6.405 -9.895 1.00 96.62 74 GLU A C 1
ATOM 633 O O . GLU A 1 74 ? 9.400 5.699 -10.641 1.00 96.62 74 GLU A O 1
ATOM 638 N N . GLU A 1 75 ? 9.009 6.550 -8.596 1.00 96.88 75 GLU A N 1
ATOM 639 C CA . GLU A 1 75 ? 10.169 5.963 -7.925 1.00 96.88 75 GLU A CA 1
ATOM 640 C C . GLU A 1 75 ? 9.798 5.266 -6.605 1.00 96.88 75 GLU A C 1
ATOM 642 O O . GLU A 1 75 ? 9.089 5.819 -5.760 1.00 96.88 75 GLU A O 1
ATOM 647 N N . ASN A 1 76 ? 10.375 4.077 -6.368 1.00 97.50 76 ASN A N 1
ATOM 648 C CA . ASN A 1 76 ? 10.225 3.330 -5.113 1.00 97.50 76 ASN A CA 1
ATOM 649 C C . ASN A 1 76 ? 10.525 4.191 -3.878 1.00 97.50 76 ASN A C 1
ATOM 651 O O . ASN A 1 76 ? 9.778 4.159 -2.905 1.00 97.50 76 ASN A O 1
ATOM 655 N N . LYS A 1 77 ? 11.615 4.972 -3.912 1.00 97.12 77 LYS A N 1
ATOM 656 C CA . LYS A 1 77 ? 12.096 5.711 -2.739 1.00 97.12 77 LYS A CA 1
ATOM 657 C C . LYS A 1 77 ? 11.108 6.781 -2.279 1.00 97.12 77 LYS A C 1
ATOM 659 O O . LYS A 1 77 ? 10.934 6.968 -1.077 1.00 97.12 77 LYS A O 1
ATOM 664 N N . GLU A 1 78 ? 10.457 7.469 -3.211 1.00 97.00 78 GLU A N 1
ATOM 665 C CA . GLU A 1 78 ? 9.454 8.486 -2.887 1.00 97.00 78 GLU A CA 1
ATOM 666 C C . GLU A 1 78 ? 8.201 7.852 -2.269 1.00 97.00 78 GLU A C 1
ATOM 668 O O . GLU A 1 78 ? 7.707 8.324 -1.242 1.00 97.00 78 GLU A O 1
ATOM 673 N N . ALA A 1 79 ? 7.747 6.730 -2.834 1.00 97.06 79 ALA A N 1
ATOM 674 C CA . ALA A 1 79 ? 6.632 5.952 -2.304 1.00 97.06 79 ALA A CA 1
ATOM 675 C C . ALA A 1 79 ? 6.926 5.376 -0.901 1.00 97.06 79 ALA A C 1
ATOM 677 O O . ALA A 1 79 ? 6.061 5.403 -0.023 1.00 97.06 79 ALA A O 1
ATOM 678 N N . GLU A 1 80 ? 8.151 4.901 -0.653 1.00 97.81 80 GLU A N 1
ATOM 679 C CA . GLU A 1 80 ? 8.605 4.436 0.668 1.00 97.81 80 GLU A CA 1
ATOM 680 C C . GLU A 1 80 ? 8.544 5.558 1.712 1.00 97.81 80 GLU A C 1
ATOM 682 O O . GLU A 1 80 ? 7.940 5.390 2.772 1.00 97.81 80 GLU A O 1
ATOM 687 N N . LEU A 1 81 ? 9.109 6.731 1.398 1.00 96.75 81 LEU A N 1
ATOM 688 C CA . LEU A 1 81 ? 9.073 7.902 2.283 1.00 96.75 81 LEU A CA 1
ATOM 689 C C . LEU A 1 81 ? 7.632 8.337 2.589 1.00 96.75 81 LEU A C 1
ATOM 691 O O . LEU A 1 81 ? 7.322 8.788 3.698 1.00 96.75 81 LEU A O 1
ATOM 695 N N . PHE A 1 82 ? 6.733 8.196 1.615 1.00 94.88 82 PHE A N 1
ATOM 696 C CA . PHE A 1 82 ? 5.318 8.476 1.806 1.00 94.88 82 PHE A CA 1
ATOM 697 C C . PHE A 1 82 ? 4.662 7.500 2.794 1.00 94.88 82 PHE A C 1
ATOM 699 O O . PHE A 1 82 ? 3.974 7.944 3.717 1.00 94.88 82 PHE A O 1
ATOM 706 N N . ILE A 1 83 ? 4.933 6.196 2.674 1.00 95.56 83 ILE A N 1
ATOM 707 C CA . ILE A 1 83 ? 4.488 5.181 3.641 1.00 95.56 83 ILE A CA 1
ATOM 708 C C . ILE A 1 83 ? 5.043 5.456 5.038 1.00 95.56 83 ILE A C 1
ATOM 710 O O . ILE A 1 83 ? 4.283 5.432 6.006 1.00 95.56 83 ILE A O 1
ATOM 714 N N . GLU A 1 84 ? 6.333 5.772 5.168 1.00 95.12 84 GLU A N 1
ATOM 715 C CA . GLU A 1 84 ? 6.937 6.107 6.464 1.00 95.12 84 GLU A CA 1
ATOM 716 C C . GLU A 1 84 ? 6.200 7.276 7.129 1.00 95.12 84 GLU A C 1
ATOM 718 O O . GLU A 1 84 ? 5.898 7.242 8.325 1.00 95.12 84 GLU A O 1
ATOM 723 N N . LYS A 1 85 ? 5.832 8.298 6.347 1.00 93.00 85 LYS A N 1
ATOM 724 C CA . LYS A 1 85 ? 5.031 9.424 6.832 1.00 93.00 85 LYS A CA 1
ATOM 725 C C . LYS A 1 85 ? 3.630 8.986 7.266 1.00 93.00 85 LYS A C 1
ATOM 727 O O . LYS A 1 85 ? 3.160 9.451 8.306 1.00 93.00 85 LYS A O 1
ATOM 732 N N . ILE A 1 86 ? 2.968 8.101 6.518 1.00 92.38 86 ILE A N 1
ATOM 733 C CA . ILE A 1 86 ? 1.668 7.523 6.899 1.00 92.38 86 ILE A CA 1
ATOM 734 C C . ILE A 1 86 ? 1.782 6.784 8.236 1.00 92.38 86 ILE A C 1
ATOM 736 O O . ILE A 1 86 ? 0.981 7.034 9.136 1.00 92.38 86 ILE A O 1
ATOM 740 N N . ILE A 1 87 ? 2.803 5.942 8.406 1.00 91.50 87 ILE A N 1
ATOM 741 C CA . ILE A 1 87 ? 3.055 5.186 9.641 1.00 91.50 87 ILE A CA 1
ATOM 742 C C . ILE A 1 87 ? 3.287 6.140 10.820 1.00 91.50 87 ILE A C 1
ATOM 744 O O . ILE A 1 87 ? 2.673 5.987 11.877 1.00 91.50 87 ILE A O 1
ATOM 748 N N . GLN A 1 88 ? 4.124 7.167 10.638 1.00 90.56 88 GLN A N 1
ATOM 749 C CA . GLN A 1 88 ? 4.411 8.164 11.675 1.00 90.56 88 GLN A CA 1
ATOM 750 C C . GLN A 1 88 ? 3.174 8.972 12.081 1.00 90.56 88 GLN A C 1
ATOM 752 O O . GLN A 1 88 ? 3.009 9.303 13.256 1.00 90.56 88 GLN A O 1
ATOM 757 N N . LYS A 1 89 ? 2.313 9.327 11.121 1.00 87.50 89 LYS A N 1
ATOM 758 C CA . LYS A 1 89 ? 1.108 10.129 11.377 1.00 87.50 89 LYS A CA 1
ATOM 759 C C . LYS A 1 89 ? -0.088 9.293 11.816 1.00 87.50 89 LYS A C 1
ATOM 761 O O . LYS A 1 89 ? -0.994 9.846 12.434 1.00 87.50 89 LYS A O 1
ATOM 766 N N . LYS A 1 90 ? -0.092 7.992 11.510 1.00 83.50 90 LYS A N 1
ATOM 767 C CA . LYS A 1 90 ? -1.242 7.086 11.657 1.00 83.50 90 LYS A CA 1
ATOM 768 C C . LYS A 1 90 ? -2.516 7.643 11.007 1.00 83.50 90 LYS A C 1
ATOM 770 O O . LYS A 1 90 ? -3.623 7.411 11.488 1.00 83.50 90 LYS A O 1
ATOM 775 N N . SER A 1 91 ? -2.362 8.421 9.935 1.00 79.31 91 SER A N 1
ATOM 776 C CA . SER A 1 91 ? -3.469 9.029 9.201 1.00 79.31 91 SER A CA 1
ATOM 777 C C . SER A 1 91 ? -3.092 9.335 7.756 1.00 79.31 91 SER A C 1
ATOM 779 O O . SER A 1 91 ? -1.929 9.592 7.439 1.00 79.31 91 SER A O 1
ATOM 781 N N . TYR A 1 92 ? -4.104 9.301 6.894 1.00 78.31 92 TYR A N 1
ATOM 782 C CA . TYR A 1 92 ? -4.052 9.666 5.482 1.00 78.31 92 TYR A CA 1
ATOM 783 C C . TYR A 1 92 ? -5.497 9.827 4.951 1.00 78.31 92 TYR A C 1
ATOM 785 O O . TYR A 1 92 ? -6.324 9.014 5.357 1.00 78.31 92 TYR A O 1
ATOM 793 N N . PRO A 1 93 ? -5.841 10.823 4.108 1.00 71.00 93 PRO A N 1
ATOM 794 C CA . PRO A 1 93 ? -5.022 11.989 3.786 1.00 71.00 93 PRO A CA 1
ATOM 795 C C . PRO A 1 93 ? -4.620 12.730 5.063 1.00 71.00 93 PR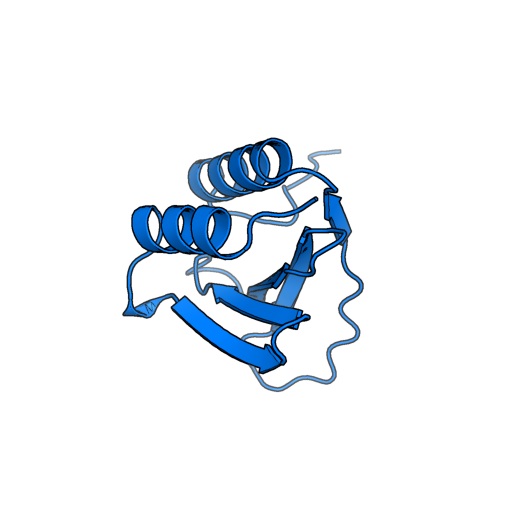O A C 1
ATOM 797 O O . PRO A 1 93 ? -5.313 12.674 6.080 1.00 71.00 93 PRO A O 1
ATOM 800 N N . PHE A 1 94 ? -3.433 13.338 5.052 1.00 75.00 94 PHE A N 1
ATOM 801 C CA . PHE A 1 94 ? -2.940 14.050 6.228 1.00 75.00 94 PHE A CA 1
ATOM 802 C C . PHE A 1 94 ? -3.904 15.187 6.552 1.00 75.00 94 PHE A C 1
ATOM 804 O O . PHE A 1 94 ? -4.328 15.891 5.637 1.00 75.00 94 PHE A O 1
ATOM 811 N N . ASP A 1 95 ? -4.220 15.381 7.835 1.00 62.53 95 ASP A N 1
ATOM 812 C CA . ASP A 1 95 ? -4.984 16.547 8.272 1.00 62.53 95 ASP A CA 1
ATOM 813 C C . ASP A 1 95 ? -4.214 17.805 7.844 1.00 62.53 95 ASP A C 1
ATOM 815 O O . ASP A 1 95 ? -3.257 18.232 8.500 1.00 62.53 95 ASP A O 1
ATOM 819 N N . PHE A 1 96 ? -4.607 18.397 6.716 1.00 47.38 96 PHE A N 1
ATOM 820 C CA . PHE A 1 96 ? -4.209 19.745 6.362 1.00 47.38 96 PHE A CA 1
ATOM 821 C C . PHE A 1 96 ? -4.946 20.642 7.347 1.00 47.38 96 PHE A C 1
ATOM 823 O O . PHE A 1 96 ? -6.096 21.016 7.126 1.00 47.38 96 PHE A O 1
ATOM 830 N N . LYS A 1 97 ? -4.316 20.938 8.488 1.00 40.31 97 LYS A N 1
ATOM 831 C CA . LYS A 1 97 ? -4.740 22.094 9.274 1.00 40.31 97 LYS A CA 1
ATOM 832 C C . LYS A 1 97 ? -4.611 23.301 8.346 1.00 40.31 97 LYS A C 1
ATOM 834 O O . LYS A 1 97 ? -3.492 23.649 7.971 1.00 40.31 97 LYS A O 1
ATOM 839 N N . GLN A 1 98 ? -5.758 23.825 7.916 1.00 33.44 98 GLN A N 1
ATOM 840 C CA . GLN A 1 98 ? -5.869 25.143 7.295 1.00 33.44 98 GLN A CA 1
ATOM 841 C C . GLN A 1 98 ? -5.346 26.212 8.254 1.00 33.44 98 GLN A C 1
ATOM 843 O O . GLN A 1 98 ? -5.530 26.036 9.484 1.00 33.44 98 GLN A O 1
#

Foldseek 3Di:
DDDPVVLVVLVPVQAPPVQWDWACPDPFWIKIWGPLQPPDQWTWIWIDGQQWIFIWIDGPDDDPDPIDGPDIGRYSVVVSVVVVVCNVQSDPPPPPPD

pLDDT: mean 88.09, std 12.89, range [33.44, 97.81]

Sequence (98 aa):
MIDKDIFLKFINENFSDDQLYIYKFKPELWLVEIDCFPDKTYKLTIEISDEDI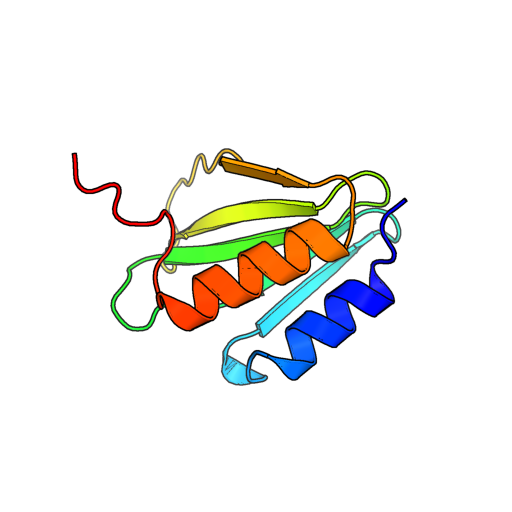RFATVDKKPAIDFSLYDFIFEENKEAELFIEKIIQKKSYPFDFKQ

Radius of gyration: 12.94 Å; chains: 1; bounding box: 32×35×29 Å

Secondary structure (DSSP, 8-state):
---HHHHHHHHHHHS-TTTEEEEEEETTEEEEEE---TTSSEEEEEEE-SS-EEEEEEESS--------SEEESSHHHHHHHHHHHHHHT-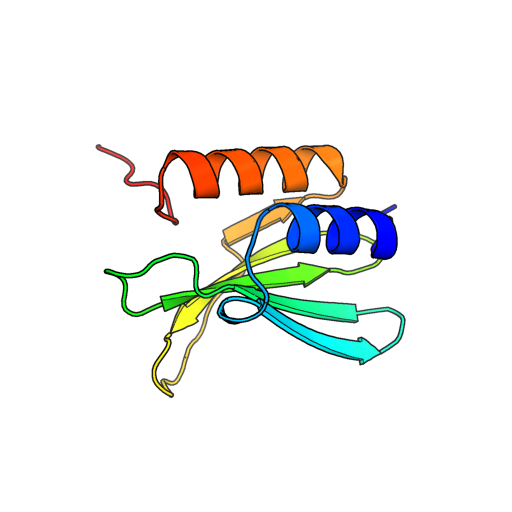SS-----